Protein AF-A0A2S0U9R5-F1 (afdb_monomer_lite)

Sequence (90 aa):
MLFNNAAIQIACREDYWNTSIEDFEMSFRINFISVATICHRLIPTMIERGFGRIVNTTSGRFFHAQNFTGLTLEEAVAKAEQIESNPYII

pLDDT: mean 89.06, std 10.45, range [51.09, 98.31]

Secondary structure (DSSP, 8-state):
-EEE---------S-GGG--HHHHHHHHIIIIIIHHHHHHHHHHHHHHTT---EEE----SS--GGGTTT--HHHHHHHHHT--------

Foldseek 3Di:
DEELPDADDFDPDPDPVPDDPVSVCVRCVRLPVVLVVVCVVCVVVCVVVVHDDYHRDDDCPQNDVVVCPPDDPVRSVVSSVPGDDDPPPD

Radius of gyration: 17.15 Å; chains: 1; bounding box: 32×37×41 Å

Structure (mmCIF, N/CA/C/O backbone):
data_AF-A0A2S0U9R5-F1
#
_entry.id   AF-A0A2S0U9R5-F1
#
loop_
_atom_site.group_PDB
_atom_site.id
_atom_site.type_symbol
_atom_site.label_atom_id
_atom_site.label_alt_id
_atom_site.label_comp_id
_atom_site.label_asym_id
_atom_site.label_entity_id
_atom_site.label_seq_id
_atom_site.pdbx_PDB_ins_code
_atom_site.Cartn_x
_atom_site.Cartn_y
_atom_site.Cartn_z
_atom_site.occupancy
_atom_site.B_iso_or_equiv
_atom_site.auth_seq_id
_atom_site.auth_comp_id
_atom_site.auth_asym_id
_atom_site.auth_atom_id
_atom_site.pdbx_PDB_model_num
ATOM 1 N N . MET A 1 1 ? -14.273 10.794 7.565 1.00 89.50 1 MET A N 1
ATOM 2 C CA . MET A 1 1 ? -13.705 9.613 6.882 1.00 89.50 1 MET A CA 1
ATOM 3 C C . MET A 1 1 ? -12.663 10.105 5.888 1.00 89.50 1 MET A C 1
ATOM 5 O O . MET A 1 1 ? -12.903 11.142 5.286 1.00 89.50 1 MET A O 1
ATOM 9 N N . LEU A 1 2 ? -11.517 9.433 5.780 1.00 94.88 2 LEU A N 1
ATOM 10 C CA . LEU A 1 2 ? -10.416 9.759 4.865 1.00 94.88 2 LEU A CA 1
ATOM 11 C C . LEU A 1 2 ? -10.184 8.575 3.923 1.00 94.88 2 LEU A C 1
ATOM 13 O O . LEU A 1 2 ? -10.011 7.454 4.400 1.00 94.88 2 LEU A O 1
ATOM 17 N N . PHE A 1 3 ? -10.145 8.841 2.619 1.00 96.31 3 PHE A N 1
ATOM 18 C CA . PHE A 1 3 ? -9.779 7.866 1.594 1.00 96.31 3 PHE A CA 1
ATOM 19 C C . PHE A 1 3 ? -8.497 8.309 0.900 1.00 96.31 3 PHE A C 1
ATOM 21 O O . PHE A 1 3 ? -8.514 9.214 0.067 1.00 96.31 3 PHE A O 1
ATOM 28 N N . ASN A 1 4 ? -7.392 7.650 1.225 1.00 94.94 4 ASN A N 1
ATOM 29 C CA . ASN A 1 4 ? -6.140 7.814 0.502 1.00 94.94 4 ASN A CA 1
ATOM 30 C C . ASN A 1 4 ? -6.170 6.874 -0.707 1.00 94.94 4 ASN A C 1
ATOM 32 O O . ASN A 1 4 ? -5.753 5.721 -0.624 1.00 94.94 4 ASN A O 1
ATOM 36 N N . ASN A 1 5 ? -6.773 7.347 -1.798 1.00 94.38 5 ASN A N 1
ATOM 37 C CA . ASN A 1 5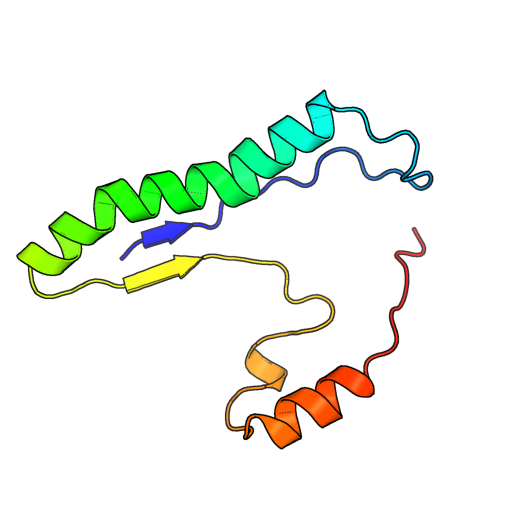 ? -6.909 6.605 -3.057 1.00 94.38 5 ASN A CA 1
ATOM 38 C C . ASN A 1 5 ? -5.927 7.073 -4.142 1.00 94.38 5 ASN A C 1
ATOM 40 O O . ASN A 1 5 ? -5.703 6.364 -5.116 1.00 94.38 5 ASN A O 1
ATOM 44 N N . ALA A 1 6 ? -5.359 8.271 -3.996 1.00 93.56 6 ALA A N 1
ATOM 45 C CA . ALA A 1 6 ? -4.413 8.796 -4.969 1.00 93.56 6 ALA A CA 1
ATOM 46 C C . ALA A 1 6 ? -3.136 7.947 -4.975 1.00 93.56 6 ALA A C 1
ATOM 48 O O . ALA A 1 6 ? -2.468 7.816 -3.951 1.00 93.56 6 ALA A O 1
ATOM 49 N N . ALA A 1 7 ? -2.814 7.397 -6.140 1.00 92.50 7 ALA A N 1
ATOM 50 C CA . ALA A 1 7 ? -1.586 6.672 -6.396 1.00 92.50 7 ALA A CA 1
ATOM 51 C C . ALA A 1 7 ? -1.196 6.844 -7.864 1.00 92.50 7 ALA A C 1
ATOM 53 O O . ALA A 1 7 ? -2.053 7.077 -8.720 1.00 92.50 7 ALA A O 1
ATOM 54 N N . ILE A 1 8 ? 0.093 6.710 -8.150 1.00 91.69 8 ILE A N 1
ATOM 55 C CA . ILE A 1 8 ? 0.616 6.706 -9.512 1.00 91.69 8 ILE A CA 1
ATOM 56 C C . ILE A 1 8 ? 1.492 5.481 -9.744 1.00 91.69 8 ILE A C 1
ATOM 58 O O . ILE A 1 8 ? 2.262 5.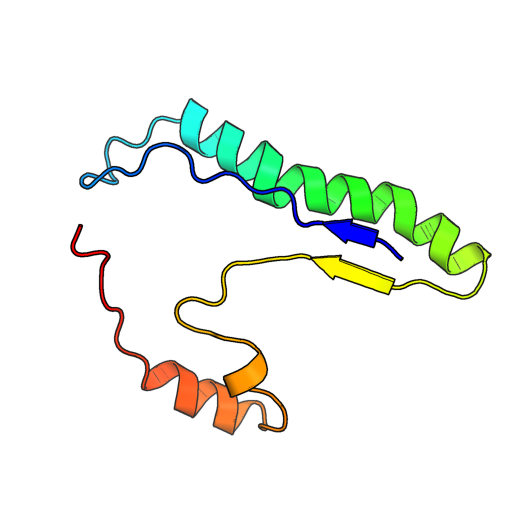070 -8.876 1.00 91.69 8 ILE A O 1
ATOM 62 N N . GLN A 1 9 ? 1.393 4.920 -10.944 1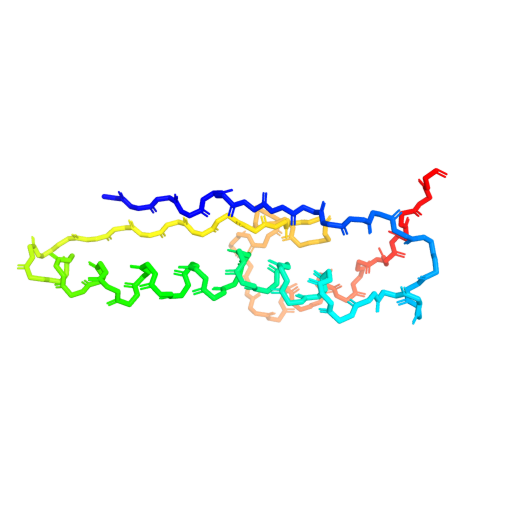.00 87.44 9 GLN A N 1
ATOM 63 C CA . GLN A 1 9 ? 2.374 3.981 -11.465 1.00 87.44 9 GLN A CA 1
ATOM 64 C C . GLN A 1 9 ? 3.298 4.763 -12.392 1.00 87.44 9 GLN A C 1
ATOM 66 O O . GLN A 1 9 ? 2.874 5.242 -13.442 1.00 87.44 9 GLN A O 1
ATOM 71 N N . ILE A 1 10 ? 4.548 4.930 -11.976 1.00 83.50 10 ILE A N 1
ATOM 72 C CA . ILE A 1 10 ? 5.551 5.648 -12.760 1.00 83.50 10 ILE A CA 1
ATOM 73 C C . ILE A 1 10 ? 6.300 4.640 -13.605 1.00 83.50 10 ILE A C 1
ATOM 75 O O . ILE A 1 10 ? 6.780 3.655 -13.057 1.00 83.50 10 ILE A O 1
ATOM 79 N N . ALA A 1 11 ? 6.376 4.921 -14.909 1.00 72.69 11 ALA A N 1
ATOM 80 C CA . ALA A 1 11 ? 7.167 4.206 -15.906 1.00 72.69 11 ALA A CA 1
ATOM 81 C C . ALA A 1 11 ? 7.103 2.673 -15.771 1.00 72.69 11 ALA A C 1
ATOM 83 O O . ALA A 1 11 ? 7.858 2.048 -15.030 1.00 72.69 11 ALA A O 1
ATOM 84 N N . CYS A 1 12 ? 6.217 2.042 -16.542 1.00 67.12 12 CYS A N 1
ATOM 85 C CA . CYS A 1 12 ? 6.187 0.587 -16.643 1.00 67.12 12 CYS A CA 1
ATOM 86 C C . CYS A 1 12 ? 7.404 0.114 -17.457 1.00 67.12 12 CYS A C 1
ATOM 88 O O . CYS A 1 12 ? 7.368 0.137 -18.685 1.00 67.12 12 CYS A O 1
ATOM 90 N N . ARG A 1 13 ? 8.502 -0.229 -16.772 1.00 72.06 13 ARG A N 1
ATOM 91 C CA . ARG A 1 13 ? 9.736 -0.734 -17.390 1.00 72.06 13 ARG A CA 1
ATOM 92 C C . ARG A 1 13 ? 9.799 -2.253 -17.294 1.00 72.06 13 ARG A C 1
ATOM 94 O O . ARG A 1 13 ? 9.471 -2.816 -16.254 1.00 72.06 13 ARG A O 1
ATOM 101 N N . GLU A 1 14 ? 10.265 -2.883 -18.366 1.00 76.56 14 GLU A N 1
ATOM 102 C CA . GLU A 1 14 ? 10.628 -4.306 -18.369 1.00 76.56 14 GLU A CA 1
ATOM 103 C C . GLU A 1 14 ? 11.978 -4.534 -17.675 1.00 76.56 14 GLU A C 1
ATOM 105 O O . GLU A 1 14 ? 12.158 -5.517 -16.962 1.00 76.56 14 GLU A O 1
ATOM 110 N N . ASP A 1 15 ? 12.908 -3.584 -17.822 1.00 82.88 15 ASP A N 1
ATOM 111 C CA . ASP A 1 15 ? 14.197 -3.601 -17.139 1.00 82.88 15 ASP A CA 1
ATOM 112 C C . ASP A 1 15 ? 14.155 -2.767 -15.852 1.00 82.88 15 ASP A C 1
ATOM 114 O O . ASP A 1 15 ? 14.306 -1.539 -15.857 1.00 82.88 15 ASP A O 1
ATOM 118 N N . TYR A 1 16 ? 13.955 -3.459 -14.732 1.00 81.12 16 TYR A N 1
ATOM 119 C CA . TYR A 1 16 ? 13.898 -2.846 -13.409 1.00 81.12 16 TYR A CA 1
ATOM 120 C C . TYR A 1 16 ? 15.220 -2.200 -12.983 1.00 81.12 16 TYR A C 1
ATOM 122 O O . TYR A 1 16 ? 15.180 -1.245 -12.200 1.00 81.12 16 TYR A O 1
ATOM 130 N N . TRP A 1 17 ? 16.370 -2.653 -13.504 1.00 85.12 17 TRP A N 1
ATOM 131 C CA . TRP A 1 17 ? 17.669 -2.090 -13.120 1.00 85.12 17 TRP A CA 1
ATOM 132 C C . TRP A 1 17 ? 17.870 -0.659 -13.597 1.00 85.12 17 TRP A C 1
ATOM 134 O O . TRP A 1 17 ? 18.603 0.101 -12.971 1.00 85.12 17 TRP A O 1
ATOM 144 N N . ASN A 1 18 ? 17.167 -0.277 -14.657 1.00 86.31 18 ASN A N 1
ATOM 145 C CA . ASN A 1 18 ? 17.214 1.063 -15.222 1.00 86.31 18 ASN A CA 1
ATOM 146 C C . ASN A 1 18 ? 16.158 2.012 -14.626 1.00 86.31 18 ASN A C 1
ATOM 148 O O . ASN A 1 18 ? 15.897 3.082 -15.180 1.00 86.31 18 ASN A O 1
ATOM 152 N N . THR A 1 19 ? 15.530 1.648 -13.504 1.00 87.38 19 THR A N 1
ATOM 153 C CA . THR A 1 19 ? 14.632 2.561 -12.784 1.00 87.38 19 THR A CA 1
ATOM 154 C C . THR A 1 19 ? 15.438 3.729 -12.227 1.00 87.38 19 THR A C 1
ATOM 156 O O . THR A 1 19 ? 16.329 3.534 -11.401 1.00 87.38 19 THR A O 1
ATOM 159 N N . SER A 1 20 ? 15.127 4.948 -12.672 1.00 91.38 20 SER A N 1
ATOM 160 C CA . SER A 1 20 ? 15.834 6.134 -12.195 1.00 91.38 20 SER A CA 1
ATOM 161 C C . SER A 1 20 ? 15.461 6.459 -10.746 1.00 91.38 20 SER A C 1
ATOM 163 O O . SER A 1 20 ? 14.392 6.081 -10.249 1.00 91.38 20 SER A O 1
ATOM 165 N N . ILE A 1 21 ? 16.345 7.188 -10.067 1.00 92.12 21 ILE A N 1
ATOM 166 C CA . ILE A 1 21 ? 16.115 7.633 -8.689 1.00 92.12 21 ILE A CA 1
ATOM 167 C C . ILE A 1 21 ? 14.885 8.543 -8.634 1.00 92.12 21 ILE A C 1
ATOM 169 O O . ILE A 1 21 ? 14.071 8.417 -7.728 1.00 92.12 21 ILE A O 1
ATOM 173 N N . GLU A 1 22 ? 14.692 9.401 -9.632 1.00 93.88 22 GLU A N 1
ATOM 174 C CA . GLU A 1 22 ? 13.587 10.361 -9.695 1.00 93.88 22 GLU A CA 1
ATOM 175 C C . GLU A 1 22 ? 12.225 9.663 -9.780 1.00 93.88 22 GLU A C 1
ATOM 177 O O . GLU A 1 22 ? 11.269 10.075 -9.116 1.00 93.88 22 GLU A O 1
ATOM 182 N N . ASP A 1 23 ? 12.137 8.583 -10.561 1.00 92.25 23 ASP A N 1
ATOM 183 C CA . ASP A 1 23 ? 10.924 7.772 -10.653 1.00 92.25 23 ASP A CA 1
ATOM 184 C C . ASP A 1 23 ? 10.647 7.053 -9.330 1.00 92.25 23 ASP A C 1
ATOM 186 O O . ASP A 1 23 ? 9.507 7.012 -8.858 1.00 92.25 23 ASP A O 1
ATOM 190 N N . PHE A 1 24 ? 11.689 6.538 -8.678 1.00 90.75 24 PHE A N 1
ATOM 191 C CA . PHE A 1 24 ? 11.551 5.921 -7.364 1.00 90.75 24 PHE A CA 1
ATOM 192 C C . PHE A 1 24 ? 11.078 6.936 -6.311 1.00 90.75 24 PHE A C 1
ATOM 194 O O . PHE A 1 24 ? 10.095 6.699 -5.603 1.00 90.75 24 PHE A O 1
ATOM 201 N N . GLU A 1 25 ? 11.719 8.102 -6.250 1.00 95.19 25 GLU A N 1
ATOM 202 C CA . GLU A 1 25 ? 11.377 9.188 -5.335 1.00 95.19 25 GLU A CA 1
ATOM 203 C C . GLU A 1 25 ? 9.951 9.687 -5.543 1.00 95.19 25 GLU A C 1
ATOM 205 O O . GLU A 1 25 ? 9.210 9.864 -4.576 1.00 95.19 25 GLU A O 1
ATOM 210 N N . MET A 1 26 ? 9.537 9.908 -6.791 1.00 94.75 26 MET A N 1
ATOM 211 C CA . MET A 1 26 ? 8.185 10.365 -7.096 1.00 94.75 26 MET A CA 1
ATOM 212 C C . MET A 1 26 ? 7.144 9.307 -6.691 1.00 94.75 26 MET A C 1
ATOM 214 O O . MET A 1 26 ? 6.116 9.668 -6.107 1.00 94.75 26 MET A O 1
ATOM 218 N N . SER A 1 27 ? 7.421 8.016 -6.918 1.00 93.25 27 SER A N 1
ATOM 219 C CA . SER A 1 27 ? 6.533 6.918 -6.515 1.00 93.25 27 SER A CA 1
ATOM 220 C C . SER A 1 27 ? 6.369 6.880 -4.996 1.00 93.25 27 SER A C 1
ATOM 222 O O . SER A 1 27 ? 5.245 6.912 -4.493 1.00 93.25 27 SER A O 1
ATOM 224 N N . PHE A 1 28 ? 7.473 6.914 -4.245 1.00 94.38 28 PHE A N 1
ATOM 225 C CA . PHE A 1 28 ? 7.433 6.912 -2.781 1.00 94.38 28 PHE A CA 1
ATOM 226 C C . PHE A 1 28 ? 6.796 8.176 -2.214 1.00 94.38 28 PHE A C 1
ATOM 228 O O . PHE A 1 28 ? 6.005 8.101 -1.270 1.00 94.38 28 PHE A O 1
ATOM 235 N N . ARG A 1 29 ? 7.089 9.337 -2.803 1.00 96.69 29 ARG A N 1
ATOM 236 C CA . ARG A 1 29 ? 6.515 10.617 -2.390 1.00 96.69 29 ARG A CA 1
ATOM 237 C C . ARG A 1 29 ? 4.993 10.586 -2.444 1.00 96.69 29 ARG A C 1
ATOM 239 O O . ARG A 1 29 ? 4.351 11.000 -1.481 1.00 96.69 29 ARG A O 1
ATOM 246 N N . ILE A 1 30 ? 4.419 10.086 -3.535 1.00 94.50 30 ILE A N 1
ATOM 247 C CA . ILE A 1 30 ? 2.965 10.073 -3.726 1.00 94.50 30 ILE A CA 1
ATOM 248 C C . ILE A 1 30 ? 2.328 8.871 -3.029 1.00 94.50 30 ILE A C 1
ATOM 250 O O . ILE A 1 30 ? 1.441 9.062 -2.201 1.00 94.50 30 ILE A O 1
ATOM 254 N N . ASN A 1 31 ? 2.800 7.655 -3.288 1.00 95.19 31 ASN A N 1
ATOM 255 C CA . ASN A 1 31 ? 2.106 6.433 -2.874 1.00 95.19 31 ASN A CA 1
ATOM 256 C C . ASN A 1 31 ? 2.307 6.080 -1.391 1.00 95.19 31 ASN A C 1
ATOM 258 O O . ASN A 1 31 ? 1.513 5.323 -0.837 1.00 95.19 31 ASN A O 1
ATOM 262 N N . PHE A 1 32 ? 3.351 6.608 -0.740 1.00 94.88 32 PHE A N 1
ATOM 263 C CA . PHE A 1 32 ? 3.680 6.258 0.645 1.00 94.88 32 PHE A CA 1
ATOM 264 C C . PHE A 1 32 ? 3.795 7.480 1.557 1.00 94.88 32 PHE A C 1
ATOM 266 O O . PHE A 1 32 ? 3.026 7.616 2.511 1.00 94.88 32 PHE A O 1
ATOM 273 N N . ILE A 1 33 ? 4.723 8.393 1.257 1.00 97.50 33 ILE A N 1
ATOM 274 C CA . ILE A 1 33 ? 5.031 9.537 2.125 1.00 97.50 33 ILE A CA 1
ATOM 275 C C . ILE A 1 33 ? 3.795 10.423 2.278 1.00 97.50 33 ILE A C 1
ATOM 277 O O . ILE A 1 33 ? 3.407 10.720 3.404 1.00 97.50 33 ILE A O 1
ATOM 281 N N . SER A 1 34 ? 3.125 10.786 1.177 1.00 97.44 34 SER A N 1
ATOM 282 C CA . SER A 1 34 ? 1.930 11.635 1.245 1.00 97.44 34 SER A CA 1
ATOM 283 C C . SER A 1 34 ? 0.822 11.006 2.097 1.00 97.44 34 SER A C 1
ATOM 285 O O . SER A 1 34 ? 0.252 11.676 2.957 1.00 97.44 34 SER A O 1
ATOM 287 N N . VAL A 1 35 ? 0.577 9.700 1.937 1.00 96.75 35 VAL A N 1
ATOM 288 C CA . VAL A 1 35 ? -0.435 8.946 2.686 1.00 96.75 35 VAL A CA 1
ATOM 289 C C . VAL A 1 35 ? -0.126 8.982 4.181 1.00 96.75 35 VAL A C 1
ATOM 291 O O . VAL A 1 35 ? -1.006 9.302 4.986 1.00 96.75 35 VAL A O 1
ATOM 294 N N . ALA A 1 36 ? 1.128 8.717 4.560 1.00 97.12 36 ALA A N 1
ATOM 295 C CA . ALA A 1 36 ? 1.577 8.777 5.947 1.00 97.12 36 ALA A CA 1
ATOM 296 C C . ALA A 1 36 ? 1.457 10.196 6.527 1.00 97.12 36 ALA A C 1
ATOM 298 O O . ALA A 1 36 ? 0.924 10.368 7.624 1.00 97.12 36 ALA A O 1
ATOM 299 N N . THR A 1 37 ? 1.882 11.221 5.783 1.00 98.12 37 THR A N 1
ATOM 300 C CA . THR A 1 37 ? 1.801 12.626 6.205 1.00 98.12 37 THR A CA 1
ATOM 301 C C . THR A 1 37 ? 0.354 13.090 6.392 1.00 98.12 37 THR A C 1
ATOM 303 O O . THR A 1 37 ? 0.037 13.725 7.401 1.00 98.12 37 THR A O 1
ATOM 306 N N . ILE A 1 38 ? -0.551 12.742 5.471 1.00 97.81 38 ILE A N 1
ATOM 307 C CA . ILE A 1 38 ? -1.980 13.069 5.577 1.00 97.81 38 ILE A CA 1
ATOM 308 C C . ILE A 1 38 ? -2.585 12.385 6.808 1.00 97.81 38 ILE A C 1
ATOM 310 O O . ILE A 1 38 ? -3.278 13.034 7.595 1.00 97.81 38 ILE A O 1
ATOM 314 N N . CYS A 1 39 ? -2.297 11.095 7.017 1.00 97.56 39 CYS A N 1
ATOM 315 C CA . CYS A 1 39 ? -2.756 10.371 8.201 1.00 97.56 39 CYS A CA 1
ATOM 316 C C . CYS A 1 39 ? -2.245 11.032 9.486 1.00 97.56 39 CYS A C 1
ATOM 318 O O . CYS A 1 39 ? -3.044 11.337 10.368 1.00 97.56 39 CYS A O 1
ATOM 320 N N . HIS A 1 40 ? -0.944 11.322 9.568 1.00 97.88 40 HIS A N 1
ATOM 321 C CA . HIS A 1 40 ? -0.333 11.977 10.724 1.00 97.88 40 HIS A CA 1
ATOM 322 C C . HIS A 1 40 ? -1.019 13.308 11.061 1.00 97.88 40 HIS A C 1
ATOM 324 O O . HIS A 1 40 ? -1.297 13.590 12.225 1.00 97.88 40 HIS A O 1
ATOM 330 N N . ARG A 1 41 ? -1.364 14.105 10.042 1.00 97.56 41 ARG A N 1
ATOM 331 C CA . ARG A 1 41 ? -2.038 15.391 10.245 1.00 97.56 41 ARG A CA 1
ATOM 332 C C . ARG A 1 41 ? -3.494 15.250 10.693 1.00 97.56 41 ARG A C 1
ATOM 334 O O . ARG A 1 41 ? -3.962 16.083 11.470 1.00 97.56 41 ARG A O 1
ATOM 341 N N . LEU A 1 42 ? -4.216 14.255 10.175 1.00 97.31 42 LEU A N 1
ATOM 342 C CA . LEU A 1 42 ? -5.668 14.141 10.343 1.00 97.31 42 LEU A CA 1
ATOM 343 C C . LEU A 1 42 ? -6.098 13.209 11.480 1.00 97.31 42 LEU A C 1
ATOM 345 O O . LEU A 1 42 ? -7.180 13.412 12.020 1.00 97.31 42 LEU A O 1
ATOM 349 N N . ILE A 1 43 ? -5.285 12.226 11.877 1.00 98.12 43 ILE A N 1
ATOM 350 C CA . ILE A 1 43 ? -5.599 11.308 12.987 1.00 98.12 43 ILE A CA 1
ATOM 351 C C . ILE A 1 43 ? -5.930 12.057 14.289 1.00 98.12 43 ILE A C 1
ATOM 353 O O . ILE A 1 43 ? -6.970 11.741 14.869 1.00 98.12 43 ILE A O 1
ATOM 357 N N . PRO A 1 44 ? -5.151 13.066 14.737 1.00 98.31 44 PRO A N 1
ATOM 358 C CA . PRO A 1 44 ? -5.446 13.763 15.989 1.00 98.31 44 PRO A CA 1
ATOM 359 C C . PRO A 1 44 ? -6.855 14.370 16.034 1.00 98.31 44 PRO A C 1
ATOM 361 O O . PRO A 1 44 ? -7.566 14.195 17.018 1.00 98.31 44 PRO A O 1
ATOM 364 N N . THR A 1 45 ? -7.314 14.989 14.940 1.00 97.56 45 THR A N 1
ATOM 365 C CA . THR A 1 45 ? -8.664 15.582 14.877 1.00 97.56 45 THR A CA 1
ATOM 366 C C . THR A 1 45 ? -9.764 14.521 14.835 1.00 97.56 45 THR A C 1
ATOM 368 O O . THR A 1 45 ? -10.891 14.772 15.257 1.00 97.56 45 THR A O 1
ATOM 371 N N . MET A 1 46 ? -9.460 13.314 14.339 1.00 98.19 46 MET A N 1
ATOM 372 C CA . MET A 1 46 ? -10.385 12.183 14.405 1.00 98.19 46 MET A CA 1
ATOM 373 C C . MET A 1 46 ? -10.530 11.635 15.828 1.00 98.19 46 MET A C 1
ATOM 375 O O . MET A 1 46 ? -11.629 11.235 16.207 1.00 98.19 46 MET A O 1
ATOM 379 N N . ILE A 1 47 ? -9.433 11.620 16.589 1.00 98.00 47 ILE A N 1
ATOM 380 C CA . ILE A 1 47 ? -9.421 11.216 17.999 1.00 98.00 47 ILE A CA 1
ATOM 381 C C . ILE A 1 47 ? -10.219 12.223 18.830 1.00 98.00 47 ILE A C 1
ATOM 383 O O . ILE A 1 47 ? -11.109 11.820 19.570 1.00 98.00 47 ILE A O 1
ATOM 387 N N . GLU A 1 48 ? -9.957 13.521 18.655 1.00 98.31 48 GLU A N 1
ATOM 388 C CA . GLU A 1 48 ? -10.625 14.600 19.395 1.00 98.31 48 GLU A CA 1
ATOM 389 C C . GLU A 1 48 ? -12.152 14.559 19.245 1.00 98.31 48 GLU A C 1
ATOM 391 O O . GLU A 1 48 ? -12.883 14.656 20.226 1.00 98.31 48 GLU A O 1
ATOM 396 N N . ARG A 1 49 ? -12.652 14.334 18.025 1.00 96.94 49 ARG A N 1
ATOM 397 C CA . ARG A 1 49 ? -14.098 14.224 17.762 1.00 96.94 49 ARG A CA 1
ATOM 398 C C . ARG A 1 49 ? -14.707 12.863 18.132 1.00 96.94 49 ARG A C 1
ATOM 400 O O . ARG A 1 49 ? -15.873 12.626 17.827 1.00 96.94 49 ARG A O 1
ATOM 407 N N . GLY A 1 50 ? -13.923 11.943 18.698 1.00 98.06 50 GLY A N 1
ATOM 408 C CA . GLY A 1 50 ? -14.368 10.613 19.124 1.00 98.06 50 GLY A CA 1
ATOM 409 C C . GLY A 1 50 ? -14.671 9.621 17.995 1.00 98.06 50 GLY A C 1
ATOM 410 O O . GLY A 1 50 ? -15.192 8.540 18.263 1.00 98.06 50 GLY A O 1
ATOM 411 N N . PHE A 1 51 ? -14.367 9.948 16.732 1.00 97.62 51 PHE A N 1
ATOM 412 C CA . PHE A 1 51 ? -14.613 9.045 15.605 1.00 97.62 51 PHE A CA 1
ATOM 413 C C . PHE A 1 51 ? -13.705 9.308 14.397 1.00 97.62 51 PHE A C 1
ATOM 415 O O . PHE A 1 51 ? -13.569 10.429 13.893 1.00 97.62 51 PHE A O 1
ATOM 422 N N . GLY A 1 52 ? -13.158 8.237 13.828 1.00 96.81 52 GLY A N 1
ATOM 423 C CA . GLY A 1 52 ? -12.323 8.281 12.636 1.00 96.81 52 GLY A CA 1
ATOM 424 C C . GLY A 1 52 ? -12.397 7.002 11.828 1.00 96.81 52 GLY A C 1
ATOM 425 O O . GLY A 1 52 ? -12.494 5.913 12.376 1.00 96.81 52 GLY A O 1
ATOM 426 N N . ARG A 1 53 ? -12.304 7.142 10.506 1.00 97.69 53 ARG A N 1
ATOM 427 C CA . ARG A 1 53 ? -12.074 6.015 9.602 1.00 97.69 53 ARG A CA 1
ATOM 428 C C . ARG A 1 53 ? -11.125 6.457 8.504 1.00 97.69 53 ARG A C 1
ATOM 430 O O . ARG A 1 53 ? -11.400 7.464 7.843 1.00 97.69 53 ARG A O 1
ATOM 437 N N . ILE A 1 54 ? -10.042 5.707 8.347 1.00 96.62 54 ILE A N 1
ATOM 438 C CA . ILE A 1 54 ? -9.027 5.879 7.309 1.00 96.62 54 ILE A CA 1
ATOM 439 C C . ILE A 1 54 ? -9.055 4.630 6.438 1.00 96.62 54 ILE A C 1
ATOM 441 O O . ILE A 1 54 ? -9.064 3.514 6.952 1.00 96.62 54 ILE A O 1
ATOM 445 N N . VAL A 1 55 ? -9.095 4.833 5.128 1.00 95.06 55 VAL A 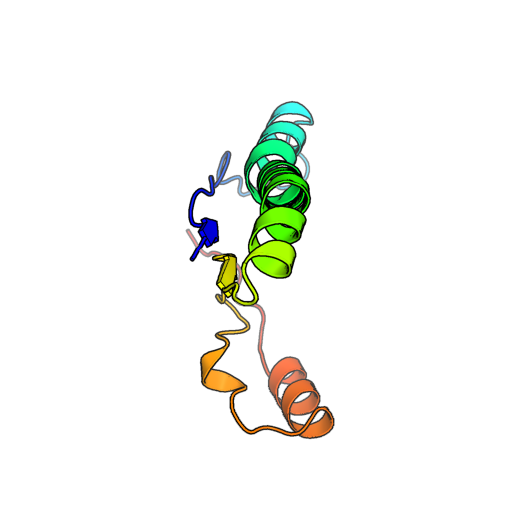N 1
ATOM 446 C CA . VAL A 1 55 ? -8.982 3.774 4.131 1.00 95.06 55 VAL A CA 1
ATOM 447 C C . VAL A 1 55 ? -7.825 4.144 3.215 1.00 95.06 55 VAL A C 1
ATOM 449 O O . VAL A 1 55 ? -7.901 5.134 2.486 1.00 95.06 55 VAL A O 1
ATOM 452 N N . ASN A 1 56 ? -6.752 3.361 3.279 1.00 93.94 56 ASN A N 1
ATOM 453 C CA . ASN A 1 56 ? -5.629 3.467 2.356 1.00 93.94 56 ASN A CA 1
ATOM 454 C C . ASN A 1 56 ? -5.849 2.456 1.239 1.00 93.94 56 ASN A C 1
ATOM 456 O O . ASN A 1 56 ? -6.009 1.266 1.505 1.00 93.94 56 ASN A O 1
ATOM 460 N N . THR A 1 57 ? -5.889 2.940 0.004 1.00 91.44 57 THR A N 1
ATOM 461 C CA . THR A 1 57 ? -6.067 2.086 -1.169 1.00 91.44 57 THR A CA 1
ATOM 462 C C . THR A 1 57 ? -4.694 1.623 -1.616 1.00 91.44 57 THR A C 1
ATOM 464 O O . THR A 1 57 ? -3.838 2.436 -1.954 1.00 91.44 57 THR A O 1
ATOM 467 N N . THR A 1 58 ? -4.481 0.315 -1.604 1.00 85.75 58 THR A N 1
ATOM 468 C CA . THR A 1 58 ? -3.275 -0.325 -2.128 1.00 85.75 58 THR A CA 1
ATOM 469 C C . THR A 1 58 ? -3.664 -1.309 -3.226 1.00 85.75 58 THR A C 1
ATOM 471 O O . THR A 1 58 ? -4.838 -1.658 -3.384 1.00 85.75 58 THR A O 1
ATOM 474 N N . SER A 1 59 ? -2.690 -1.762 -4.013 1.00 80.81 59 SER A N 1
ATOM 475 C CA . SER A 1 59 ? -2.927 -2.850 -4.954 1.00 80.81 59 SER A CA 1
ATOM 476 C C . SER A 1 59 ? -2.972 -4.188 -4.206 1.00 80.81 59 SER A C 1
ATOM 478 O O . SER A 1 59 ? -2.098 -4.511 -3.408 1.00 80.81 59 SER A O 1
ATOM 480 N N . GLY A 1 60 ? -4.007 -4.983 -4.475 1.00 74.25 60 GLY A N 1
ATOM 481 C CA . GLY A 1 60 ? -4.178 -6.332 -3.927 1.00 74.25 60 GLY A CA 1
ATOM 482 C C . GLY A 1 60 ? -3.841 -7.433 -4.930 1.00 74.25 60 GLY A C 1
ATOM 483 O O . GLY A 1 60 ? -4.426 -8.499 -4.839 1.00 74.25 60 GLY A O 1
ATOM 484 N N . ARG A 1 61 ? -2.970 -7.178 -5.920 1.00 74.62 61 ARG A N 1
ATOM 485 C CA . ARG A 1 61 ? -2.818 -8.040 -7.114 1.00 74.62 61 ARG A CA 1
ATOM 486 C C . ARG A 1 61 ? -2.606 -9.518 -6.781 1.00 74.62 61 ARG A C 1
ATOM 488 O O . ARG A 1 61 ? -3.251 -10.372 -7.371 1.00 74.62 61 ARG A O 1
ATOM 495 N N . PHE A 1 62 ? -1.700 -9.798 -5.852 1.00 76.19 62 PHE A N 1
ATOM 496 C CA . PHE A 1 62 ? -1.473 -11.155 -5.353 1.00 76.19 62 PHE A CA 1
ATOM 497 C C . PHE A 1 62 ? -2.257 -11.411 -4.064 1.00 76.19 62 PHE A C 1
ATOM 499 O O . PHE A 1 62 ? -2.733 -12.514 -3.830 1.00 76.19 62 PHE A O 1
ATOM 506 N N . PHE A 1 63 ? -2.477 -10.370 -3.260 1.00 82.62 63 PHE A N 1
ATOM 507 C CA . PHE A 1 63 ? -3.104 -10.474 -1.946 1.00 82.62 63 PHE A CA 1
ATOM 508 C C . PHE A 1 63 ? -4.382 -9.635 -1.866 1.00 82.62 63 PHE A C 1
ATOM 510 O O . PHE A 1 63 ? -4.438 -8.614 -1.180 1.00 82.62 63 PHE A O 1
ATOM 517 N N . HIS A 1 64 ? -5.426 -10.044 -2.591 1.00 84.25 64 HIS A N 1
ATOM 518 C CA . HIS A 1 64 ? -6.733 -9.394 -2.492 1.00 84.25 64 HIS A CA 1
ATOM 519 C C . HIS A 1 64 ? -7.263 -9.574 -1.073 1.00 84.25 64 HIS A C 1
ATOM 521 O O . HIS A 1 64 ? -7.484 -10.705 -0.651 1.00 84.25 64 HIS A O 1
ATOM 527 N N . ALA A 1 65 ? -7.496 -8.483 -0.340 1.00 81.69 65 ALA A N 1
ATOM 528 C CA . ALA A 1 65 ? -7.892 -8.543 1.069 1.00 81.69 65 ALA A CA 1
ATOM 529 C C . ALA A 1 65 ? -9.117 -9.450 1.313 1.00 81.69 65 ALA A C 1
ATOM 531 O O . ALA A 1 65 ? -9.165 -10.176 2.302 1.00 81.69 65 ALA A O 1
ATOM 532 N N . GLN A 1 66 ? -10.063 -9.477 0.368 1.00 85.00 66 GLN A N 1
ATOM 533 C CA . GLN A 1 66 ? -11.261 -10.322 0.412 1.00 85.00 66 GLN A CA 1
ATOM 534 C C . GLN A 1 66 ? -10.938 -11.825 0.456 1.00 85.00 66 GLN A C 1
ATOM 536 O O . GLN A 1 66 ? -11.702 -12.607 1.019 1.00 85.00 66 GLN A O 1
ATOM 541 N N . ASN A 1 67 ? -9.792 -12.238 -0.090 1.00 88.44 67 ASN A N 1
ATOM 542 C CA . ASN A 1 67 ? -9.358 -13.633 -0.084 1.00 88.44 67 ASN A CA 1
ATOM 543 C C . ASN A 1 67 ? -8.838 -14.090 1.286 1.00 88.44 67 ASN A C 1
ATOM 545 O O . ASN A 1 67 ? -8.683 -15.296 1.480 1.00 88.44 67 ASN A O 1
ATOM 549 N N . PHE A 1 68 ? -8.563 -13.158 2.202 1.00 89.62 68 PHE A N 1
ATOM 550 C CA . PHE A 1 68 ? -8.000 -13.429 3.530 1.00 89.62 68 PHE A CA 1
ATOM 551 C C . PHE A 1 68 ? -8.979 -13.116 4.667 1.00 89.62 68 PHE A C 1
ATOM 553 O O . PHE A 1 68 ? -8.680 -13.363 5.832 1.00 89.62 68 PHE A O 1
ATOM 560 N N . THR A 1 69 ? -10.162 -12.583 4.352 1.00 91.62 69 THR A N 1
ATOM 561 C CA . THR A 1 69 ? -11.201 -12.309 5.349 1.00 91.62 69 THR A CA 1
ATOM 562 C C . THR A 1 69 ? -11.636 -13.588 6.064 1.00 91.62 69 THR A C 1
ATOM 564 O O . THR A 1 69 ? -12.076 -14.536 5.420 1.00 91.62 69 THR A O 1
ATOM 567 N N . GLY A 1 70 ? -11.559 -13.584 7.397 1.00 94.38 70 GLY A N 1
ATOM 568 C CA . GLY A 1 70 ? -12.007 -14.694 8.245 1.00 94.38 70 GLY A CA 1
ATOM 569 C C . GLY A 1 70 ? -10.989 -15.819 8.457 1.00 94.38 70 GLY A C 1
ATOM 570 O O . GLY A 1 70 ? -11.317 -16.755 9.175 1.00 94.38 70 GLY A O 1
ATOM 571 N N . LEU A 1 71 ? -9.787 -15.725 7.877 1.00 95.56 71 LEU A N 1
ATOM 572 C CA . LEU A 1 71 ? -8.711 -16.698 8.092 1.00 95.56 71 LEU A CA 1
ATOM 573 C C . LEU A 1 71 ? -7.955 -16.436 9.401 1.00 95.56 71 LEU A C 1
ATOM 575 O O . LEU A 1 71 ? -7.817 -15.282 9.824 1.00 95.56 71 LEU A O 1
ATOM 579 N N . THR A 1 72 ? -7.404 -17.491 10.002 1.00 96.81 72 THR A N 1
ATOM 580 C CA . THR A 1 72 ? -6.340 -17.344 11.006 1.00 96.81 72 THR A CA 1
ATOM 581 C C . THR A 1 72 ? -5.036 -16.884 10.350 1.00 96.81 72 THR A C 1
ATOM 583 O O . THR A 1 72 ? -4.897 -16.866 9.123 1.00 96.81 72 THR A O 1
ATOM 586 N N . LEU A 1 73 ? -4.053 -16.499 11.168 1.00 91.69 73 LEU A N 1
ATOM 587 C CA . LEU A 1 73 ? -2.741 -16.101 10.662 1.00 91.69 73 LEU A CA 1
ATOM 588 C C . LEU A 1 73 ? -2.061 -17.256 9.916 1.00 91.69 73 LEU A C 1
ATOM 590 O O . LEU A 1 73 ? -1.538 -17.057 8.825 1.00 91.69 73 LEU A O 1
ATOM 594 N N . GLU A 1 74 ? -2.108 -18.460 10.479 1.00 97.31 74 GLU A N 1
ATOM 595 C CA . GLU A 1 74 ? -1.511 -19.663 9.898 1.00 97.31 74 GLU A CA 1
ATOM 596 C C . GLU A 1 74 ? -2.158 -20.011 8.552 1.00 97.31 74 GLU A C 1
ATOM 598 O O . GLU A 1 74 ? -1.457 -20.294 7.583 1.00 97.31 74 GLU A O 1
ATOM 603 N N . GLU A 1 75 ? -3.488 -19.922 8.459 1.00 96.88 75 GLU A N 1
ATOM 604 C CA . GLU A 1 75 ? -4.233 -20.149 7.216 1.00 96.88 75 GLU A CA 1
ATOM 605 C C . GLU A 1 75 ? -3.917 -19.091 6.153 1.00 96.88 75 GLU A C 1
ATOM 607 O O . GLU A 1 75 ? -3.757 -19.413 4.974 1.00 96.88 75 GLU A O 1
ATOM 612 N N . ALA A 1 76 ? -3.807 -17.823 6.560 1.00 93.00 76 ALA A N 1
ATOM 613 C CA . ALA A 1 76 ? -3.441 -16.736 5.664 1.00 93.00 76 ALA A CA 1
ATOM 614 C C . ALA A 1 76 ? -2.021 -16.916 5.106 1.00 93.00 76 ALA A C 1
ATOM 616 O O . ALA A 1 76 ? -1.814 -16.706 3.910 1.00 93.00 76 ALA A O 1
ATOM 617 N N . VAL A 1 77 ? -1.068 -17.342 5.943 1.00 93.00 77 VAL A N 1
ATOM 618 C CA . VAL A 1 77 ? 0.313 -17.634 5.530 1.00 93.00 77 VAL A CA 1
ATOM 619 C C . VAL A 1 77 ? 0.352 -18.828 4.579 1.00 93.00 77 VAL A C 1
ATOM 621 O O . VAL A 1 77 ? 0.856 -18.686 3.46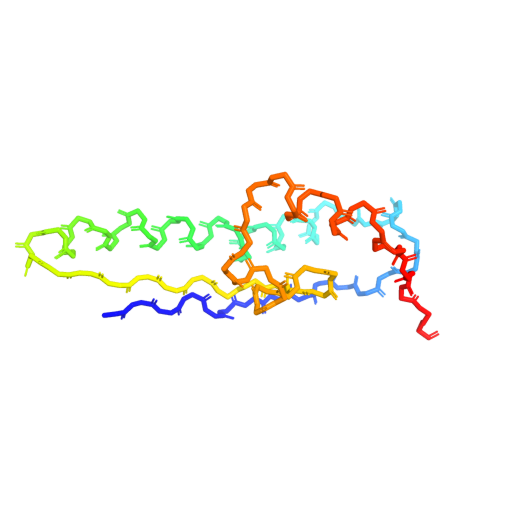9 1.00 93.00 77 VAL A O 1
ATOM 624 N N . ALA A 1 78 ? -0.264 -19.956 4.943 1.00 95.44 78 ALA A N 1
ATOM 625 C CA . ALA A 1 78 ? -0.301 -21.144 4.088 1.00 95.44 78 ALA A CA 1
ATOM 626 C C . ALA A 1 78 ? -0.943 -20.853 2.721 1.00 95.44 78 ALA A C 1
ATOM 628 O O . ALA A 1 78 ? -0.490 -21.344 1.688 1.00 95.44 78 ALA A O 1
ATOM 629 N N . LYS A 1 79 ? -1.983 -20.010 2.692 1.00 91.44 79 LYS A N 1
ATOM 630 C CA . LYS A 1 79 ? -2.602 -19.546 1.447 1.00 91.44 79 LYS A CA 1
ATOM 631 C C . LYS A 1 79 ? -1.675 -18.640 0.640 1.00 91.44 79 LYS A C 1
ATOM 633 O O . LYS A 1 79 ? -1.638 -18.765 -0.578 1.00 91.44 79 LYS A O 1
ATOM 638 N N . ALA A 1 80 ? -0.961 -17.724 1.293 1.00 87.62 80 ALA A N 1
ATOM 639 C CA . ALA A 1 80 ? -0.027 -16.811 0.642 1.00 87.62 80 ALA A CA 1
ATOM 640 C C . ALA A 1 80 ? 1.147 -17.551 -0.016 1.00 87.62 80 ALA A C 1
ATOM 642 O O . ALA A 1 80 ? 1.547 -17.190 -1.119 1.00 87.62 80 ALA A O 1
ATOM 643 N N . GLU A 1 81 ? 1.651 -18.608 0.623 1.00 91.44 81 GLU A N 1
ATOM 644 C CA . GLU A 1 81 ? 2.746 -19.443 0.111 1.00 91.44 81 GLU A CA 1
ATOM 645 C C . GLU A 1 81 ? 2.382 -20.213 -1.167 1.00 91.44 81 GLU A C 1
ATOM 647 O O . GLU A 1 81 ? 3.264 -20.571 -1.943 1.00 91.44 81 GLU A O 1
ATOM 652 N N . GLN A 1 82 ? 1.090 -20.440 -1.421 1.00 88.81 82 GLN A N 1
ATOM 653 C CA . GLN A 1 82 ? 0.602 -21.108 -2.633 1.00 88.81 82 GLN A CA 1
ATOM 654 C C . GLN A 1 82 ? 0.433 -20.159 -3.829 1.00 88.81 82 GLN A C 1
ATOM 656 O O . GLN A 1 82 ? 0.098 -20.609 -4.925 1.00 88.81 82 GLN A O 1
ATOM 661 N N . ILE A 1 83 ? 0.607 -18.847 -3.640 1.00 84.88 83 ILE A N 1
ATOM 662 C CA . ILE A 1 83 ? 0.395 -17.866 -4.706 1.00 84.88 83 ILE A CA 1
ATOM 663 C C . ILE A 1 83 ? 1.652 -17.778 -5.562 1.00 84.88 83 ILE A C 1
ATOM 665 O O . ILE A 1 83 ? 2.662 -17.203 -5.160 1.00 84.88 83 ILE A O 1
ATOM 669 N N . GLU A 1 84 ? 1.570 -18.307 -6.779 1.00 79.69 84 GLU A N 1
ATOM 670 C CA . GLU A 1 84 ? 2.622 -18.129 -7.772 1.00 79.69 84 GLU A CA 1
ATOM 671 C C . GLU A 1 84 ? 2.675 -16.673 -8.247 1.00 79.69 84 GLU A C 1
ATOM 673 O O . GLU A 1 84 ? 1.660 -16.056 -8.599 1.00 79.69 84 GLU A O 1
ATOM 678 N N . SER A 1 85 ? 3.881 -16.106 -8.277 1.00 68.88 85 SER A N 1
ATOM 679 C CA . SER A 1 85 ? 4.097 -14.798 -8.875 1.00 68.88 85 SER A CA 1
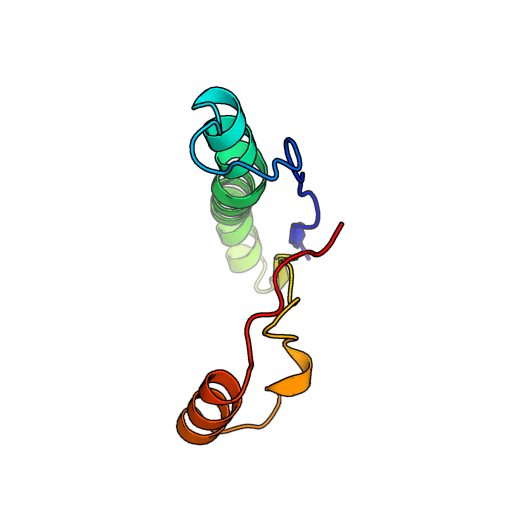ATOM 680 C C . SER A 1 85 ? 3.982 -14.924 -10.392 1.00 68.88 85 SER A C 1
ATOM 682 O O . SER A 1 85 ? 4.875 -15.425 -11.068 1.00 68.88 85 SER A O 1
ATOM 684 N N . ASN A 1 86 ? 2.876 -14.443 -10.954 1.00 68.81 86 ASN A N 1
ATOM 685 C CA . ASN A 1 86 ? 2.807 -14.229 -12.393 1.00 68.81 86 ASN A CA 1
ATOM 686 C C . ASN A 1 86 ? 3.412 -12.849 -12.711 1.00 68.81 86 ASN A C 1
ATOM 688 O O . ASN A 1 86 ? 2.801 -11.831 -12.341 1.00 68.81 86 ASN A O 1
ATOM 692 N N . PRO A 1 87 ? 4.600 -12.769 -13.344 1.00 65.19 87 PRO A N 1
ATOM 693 C CA . PRO A 1 87 ? 5.133 -11.491 -13.793 1.00 65.19 87 PRO A CA 1
ATOM 694 C C . PRO A 1 87 ? 4.124 -10.804 -14.724 1.00 65.19 87 PRO A C 1
ATOM 696 O O . PRO A 1 87 ? 3.262 -11.438 -15.333 1.00 65.19 87 PRO A O 1
ATOM 699 N N . TYR A 1 88 ? 4.174 -9.474 -14.807 1.00 57.75 88 TYR A N 1
ATOM 700 C CA . TYR A 1 88 ? 3.450 -8.787 -15.876 1.00 57.75 88 TYR A CA 1
ATOM 701 C C . TYR A 1 88 ? 4.036 -9.263 -17.214 1.00 57.75 88 TYR A C 1
ATOM 703 O O . TYR A 1 88 ? 5.114 -8.821 -17.589 1.00 57.75 88 TYR A O 1
ATOM 711 N N . ILE A 1 89 ? 3.351 -10.177 -17.906 1.00 54.44 89 ILE A N 1
ATOM 712 C CA . ILE A 1 89 ? 3.506 -10.316 -19.353 1.00 54.44 89 ILE A CA 1
ATOM 713 C C . ILE A 1 89 ? 2.692 -9.161 -19.929 1.00 54.44 89 ILE A C 1
ATOM 715 O O . ILE A 1 89 ? 1.465 -9.149 -19.791 1.00 54.44 89 ILE A O 1
ATOM 719 N N . ILE A 1 90 ? 3.390 -8.143 -20.425 1.00 51.09 90 ILE A N 1
ATOM 720 C CA . ILE A 1 90 ? 2.800 -7.021 -21.164 1.00 51.09 90 ILE A CA 1
ATOM 721 C C . ILE A 1 90 ? 2.778 -7.402 -22.639 1.00 51.09 90 ILE A C 1
ATOM 723 O O . ILE A 1 90 ? 3.778 -7.995 -23.098 1.00 51.09 90 ILE A O 1
#